Protein AF-A0A133NRJ2-F1 (afdb_monomer_lite)

Organism: Gardnerella vaginalis (NCBI:txid2702)

Structure (mmCIF, N/CA/C/O backbone):
data_AF-A0A133NRJ2-F1
#
_entry.id   AF-A0A133NRJ2-F1
#
loop_
_atom_site.group_PDB
_atom_site.id
_atom_site.type_symbol
_atom_site.label_atom_id
_atom_site.label_alt_id
_atom_site.label_comp_id
_atom_site.label_asym_id
_atom_site.label_entity_id
_atom_site.label_seq_id
_atom_site.pdbx_PDB_ins_code
_atom_site.Cartn_x
_atom_site.Cartn_y
_atom_site.Cartn_z
_atom_site.occupancy
_atom_site.B_iso_or_equiv
_atom_site.auth_seq_id
_atom_site.auth_comp_id
_atom_site.auth_asym_id
_atom_site.auth_atom_id
_atom_site.pdbx_PDB_model_num
ATOM 1 N N . MET A 1 1 ? -18.691 28.592 8.543 1.00 42.12 1 MET A N 1
ATOM 2 C CA . MET A 1 1 ? -19.671 27.524 8.810 1.00 42.12 1 MET A CA 1
ATOM 3 C C . MET A 1 1 ? -18.948 26.527 9.684 1.00 42.12 1 MET A C 1
ATOM 5 O O . MET A 1 1 ? -17.888 26.060 9.282 1.00 42.12 1 MET A O 1
ATOM 9 N N . ASP A 1 2 ? -19.406 26.418 10.924 1.00 45.56 2 ASP A N 1
ATOM 10 C CA . ASP A 1 2 ? -18.648 25.900 12.057 1.00 45.56 2 ASP A CA 1
ATOM 11 C C . ASP A 1 2 ? -18.460 24.384 11.969 1.00 45.56 2 ASP A C 1
ATOM 13 O O . ASP A 1 2 ? -19.405 23.623 11.788 1.00 45.56 2 ASP A O 1
ATOM 17 N N . MET A 1 3 ? -17.217 23.945 12.106 1.00 44.88 3 MET A N 1
ATOM 18 C CA . MET A 1 3 ? -16.786 22.544 12.024 1.00 44.88 3 MET A CA 1
ATOM 19 C C . MET A 1 3 ? -16.996 21.779 13.344 1.00 44.88 3 MET A C 1
ATOM 21 O O . MET A 1 3 ? -16.521 20.656 13.497 1.00 44.88 3 MET A O 1
ATOM 25 N N . TYR A 1 4 ? -17.745 22.385 14.271 1.00 52.59 4 TYR A N 1
ATOM 26 C CA . TYR A 1 4 ? -18.046 21.878 15.608 1.00 52.59 4 TYR A CA 1
ATOM 27 C C . TYR A 1 4 ? -19.518 21.485 15.830 1.00 52.59 4 TYR A C 1
ATOM 29 O O . TYR A 1 4 ? -19.834 20.990 16.905 1.00 52.59 4 TYR A O 1
ATOM 37 N N . GLU A 1 5 ? -20.416 21.631 14.846 1.00 50.62 5 GLU A N 1
ATOM 38 C CA . GLU A 1 5 ? -21.831 21.236 15.020 1.00 50.62 5 GLU A CA 1
ATOM 39 C C . GLU A 1 5 ? -22.132 19.748 14.754 1.00 50.62 5 GLU A C 1
ATOM 41 O O . GLU A 1 5 ? -23.202 19.265 15.104 1.00 50.62 5 GLU A O 1
ATOM 46 N N . ASN A 1 6 ? -21.195 18.973 14.202 1.00 53.06 6 ASN A N 1
ATOM 47 C CA . ASN A 1 6 ? -21.459 17.580 13.797 1.00 53.06 6 ASN A CA 1
ATOM 48 C C . ASN A 1 6 ? -21.194 16.522 14.887 1.00 53.06 6 ASN A C 1
ATOM 50 O O . ASN A 1 6 ? -21.070 15.340 14.572 1.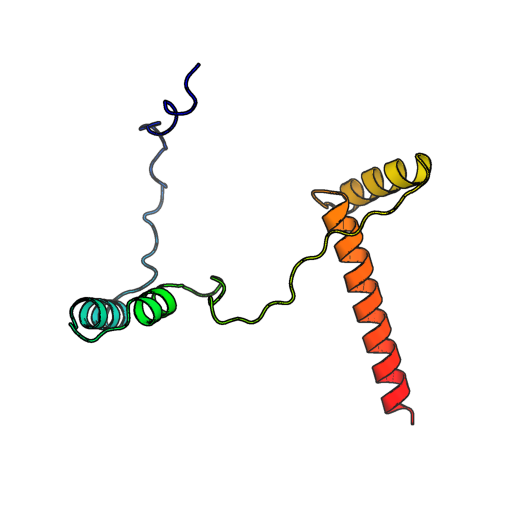00 53.06 6 ASN A O 1
ATOM 54 N N . LEU A 1 7 ? -21.055 16.912 16.157 1.00 55.44 7 LEU A N 1
ATOM 55 C CA . LEU A 1 7 ? -20.731 15.973 17.244 1.00 55.44 7 LEU A CA 1
ATOM 56 C C . LEU A 1 7 ? -21.959 15.368 17.940 1.00 55.44 7 LEU A C 1
ATOM 58 O O . LEU A 1 7 ? -21.792 14.493 18.784 1.00 55.44 7 LEU A O 1
ATOM 62 N N . ALA A 1 8 ? -23.169 15.795 17.580 1.00 52.75 8 ALA A N 1
ATOM 63 C CA . ALA A 1 8 ? -24.409 15.314 18.183 1.00 52.75 8 ALA A CA 1
ATOM 64 C C . ALA A 1 8 ? -25.428 14.877 17.118 1.00 52.75 8 ALA A C 1
ATOM 66 O O . ALA A 1 8 ? -26.572 15.325 17.116 1.00 52.75 8 ALA A O 1
ATOM 67 N N . ASP A 1 9 ? -25.025 13.990 16.201 1.00 54.94 9 ASP A N 1
ATOM 68 C CA . ASP A 1 9 ? -26.019 13.168 15.504 1.00 54.94 9 ASP A CA 1
ATOM 69 C C . ASP A 1 9 ? -26.565 12.139 16.509 1.00 54.94 9 ASP A C 1
ATOM 71 O O . ASP A 1 9 ? -26.047 11.034 16.659 1.00 54.94 9 ASP A O 1
ATOM 75 N N . GLU A 1 10 ? -27.579 12.546 17.277 1.00 57.09 10 GLU A N 1
ATOM 76 C CA . GLU A 1 10 ? -28.252 11.713 18.283 1.00 57.09 10 GLU A CA 1
ATOM 77 C C . GLU A 1 10 ? -29.082 10.566 17.666 1.00 57.09 10 GLU A C 1
ATOM 79 O O . GLU A 1 10 ? -29.716 9.806 18.395 1.00 57.09 10 GLU A O 1
ATOM 84 N N . ASN A 1 11 ? -29.074 10.395 16.336 1.00 57.88 11 ASN A N 1
ATOM 85 C CA . ASN A 1 11 ? -29.843 9.371 15.620 1.00 57.88 11 ASN A CA 1
ATOM 86 C C . ASN A 1 11 ? -28.983 8.278 14.968 1.00 57.88 11 ASN A C 1
ATOM 88 O O . ASN A 1 11 ? -29.419 7.618 14.019 1.00 57.88 11 ASN A O 1
ATOM 92 N N . VAL A 1 12 ? -27.784 8.004 15.491 1.00 57.62 12 VAL A N 1
ATOM 93 C CA . VAL A 1 12 ? -27.101 6.754 15.139 1.00 57.62 12 VAL A CA 1
ATOM 94 C C . VAL A 1 12 ? -27.904 5.598 15.735 1.00 57.62 12 VAL A C 1
ATOM 96 O O . VAL A 1 12 ? -27.976 5.438 16.953 1.00 57.62 12 VAL A O 1
ATOM 99 N N . SER A 1 13 ? -28.538 4.800 14.870 1.00 62.62 13 SER A N 1
ATOM 100 C CA . SER A 1 13 ? -29.264 3.594 15.275 1.00 62.62 13 SER A CA 1
ATOM 101 C C . SER A 1 13 ? -28.369 2.749 16.181 1.00 62.62 13 SER A C 1
ATOM 103 O O . SER A 1 13 ? -27.261 2.374 15.785 1.00 62.62 13 SER A O 1
ATOM 105 N N . ALA A 1 14 ? -28.831 2.495 17.411 1.00 63.00 14 ALA A N 1
ATOM 106 C CA . ALA A 1 14 ? -28.110 1.640 18.337 1.00 63.00 14 ALA A CA 1
ATOM 107 C C . ALA A 1 14 ? -27.822 0.301 17.637 1.00 63.00 14 ALA A C 1
ATOM 109 O O . ALA A 1 14 ? -28.708 -0.230 16.958 1.00 63.00 14 ALA A O 1
ATOM 110 N N . PRO A 1 15 ? -26.599 -0.241 17.751 1.00 60.62 15 PRO A N 1
ATOM 111 C CA . PRO A 1 15 ? -26.281 -1.512 17.125 1.00 60.62 15 PRO A CA 1
ATOM 112 C C . PRO A 1 15 ? -27.318 -2.561 17.545 1.00 60.62 15 PRO A C 1
ATOM 114 O O . PRO A 1 15 ? -27.604 -2.725 18.728 1.00 60.62 15 PRO A O 1
ATOM 117 N N . ASN A 1 16 ? -27.889 -3.258 16.554 1.00 73.50 16 ASN A N 1
ATOM 118 C CA . ASN A 1 16 ? -28.968 -4.241 16.747 1.00 73.50 16 ASN A CA 1
ATOM 119 C C . ASN A 1 16 ? -28.595 -5.351 17.746 1.00 73.50 16 ASN A C 1
ATOM 121 O O . ASN A 1 16 ? -29.470 -5.972 18.343 1.00 73.50 16 ASN A O 1
ATOM 125 N N . ASN A 1 17 ? -27.291 -5.578 17.930 1.00 69.00 17 ASN A N 1
ATOM 126 C CA . ASN A 1 17 ? -26.756 -6.454 18.956 1.00 69.00 17 ASN A CA 1
ATOM 127 C C . ASN A 1 17 ? -26.020 -5.618 20.009 1.00 69.00 17 ASN A C 1
ATOM 129 O O . ASN A 1 17 ? -25.207 -4.763 19.637 1.00 69.00 17 ASN A O 1
ATOM 133 N N . PRO A 1 18 ? -26.235 -5.890 21.309 1.00 68.81 18 PRO A N 1
ATOM 134 C CA . PRO A 1 18 ? -25.449 -5.257 22.353 1.00 68.81 18 PRO A CA 1
ATOM 135 C C . PRO A 1 18 ? -23.959 -5.573 22.146 1.00 68.81 18 PRO A C 1
ATOM 137 O O . PRO A 1 18 ? -23.620 -6.679 21.704 1.00 68.81 18 PRO A O 1
ATOM 140 N N . PRO A 1 19 ? -23.054 -4.627 22.451 1.00 62.56 19 PRO A N 1
ATOM 141 C CA . PRO A 1 19 ? -21.625 -4.887 22.390 1.00 62.56 19 PRO A CA 1
ATOM 142 C C . PRO A 1 19 ? -21.287 -6.073 23.296 1.00 62.56 19 PRO A C 1
ATOM 144 O O . PRO A 1 19 ? -21.657 -6.104 24.471 1.00 62.56 19 PRO A O 1
ATOM 147 N N . VAL A 1 20 ? -20.590 -7.065 22.741 1.00 68.88 20 VAL A N 1
ATOM 148 C CA . VAL A 1 20 ? -20.100 -8.203 23.521 1.00 68.88 20 VAL A CA 1
ATOM 149 C C . VAL A 1 20 ? -19.030 -7.682 24.475 1.00 68.88 20 VAL A C 1
ATOM 151 O O . VAL A 1 20 ? -18.051 -7.073 24.040 1.00 68.88 20 VAL A O 1
ATOM 154 N N . ALA A 1 21 ? -19.230 -7.897 25.776 1.00 68.06 21 ALA A N 1
ATOM 155 C CA . ALA A 1 21 ? -18.266 -7.494 26.789 1.00 68.06 21 ALA A CA 1
ATOM 156 C C . ALA A 1 21 ? -16.911 -8.165 26.514 1.00 68.06 21 ALA A C 1
ATOM 158 O O . ALA A 1 21 ? -16.826 -9.389 26.427 1.00 68.06 21 ALA A O 1
ATOM 159 N N . GLN A 1 22 ? -15.857 -7.358 26.381 1.00 67.62 22 GLN A N 1
ATOM 160 C CA . GLN A 1 22 ? -14.495 -7.858 26.158 1.00 67.62 22 GLN A CA 1
ATOM 161 C C . GLN A 1 22 ? -13.934 -8.582 27.389 1.00 67.62 22 GLN A C 1
ATOM 163 O O . GLN A 1 22 ? -13.097 -9.466 27.249 1.00 67.62 22 GLN A O 1
ATOM 168 N N . PHE A 1 23 ? -14.428 -8.235 28.581 1.00 70.19 23 PHE A N 1
ATOM 169 C CA . PHE A 1 23 ? -14.017 -8.809 29.858 1.00 70.19 23 PHE A CA 1
ATOM 170 C C . PHE A 1 23 ? -15.261 -9.160 30.677 1.00 70.19 23 PHE A C 1
ATOM 172 O O . PHE A 1 23 ? -16.220 -8.388 30.720 1.00 70.19 23 PHE A O 1
ATOM 179 N N . SER A 1 24 ? -15.266 -10.321 31.333 1.00 78.56 24 SER A N 1
ATOM 180 C CA . SER A 1 24 ? -16.365 -10.738 32.210 1.00 78.56 24 SER A CA 1
ATOM 181 C C . SER A 1 24 ? -15.857 -11.588 33.376 1.00 78.56 24 SER A C 1
ATOM 183 O O . SER A 1 24 ? -14.757 -12.137 33.331 1.00 78.56 24 SER A O 1
ATOM 185 N N . GLY A 1 25 ? -16.646 -11.679 34.450 1.00 82.69 25 GLY A N 1
ATOM 186 C CA . GLY A 1 25 ? -16.327 -12.522 35.603 1.00 82.69 25 GLY A CA 1
ATOM 187 C C . GLY A 1 25 ? -15.016 -12.131 36.294 1.00 82.69 25 GLY A C 1
ATOM 188 O O . GLY A 1 25 ? -14.847 -10.989 36.722 1.00 82.69 25 GLY A O 1
ATOM 189 N N . LYS A 1 26 ? -14.095 -13.095 36.423 1.00 77.44 26 LYS A N 1
ATOM 190 C CA . LYS A 1 26 ? -12.823 -12.910 37.140 1.00 77.44 26 LYS A CA 1
ATOM 191 C C . LYS A 1 26 ? -11.939 -11.845 36.487 1.00 77.44 26 LYS A C 1
ATOM 193 O O . LYS A 1 26 ? -11.398 -11.011 37.206 1.00 77.44 26 LYS A O 1
ATOM 198 N N . ASP A 1 27 ? -11.876 -11.803 35.160 1.00 69.88 27 ASP A N 1
ATOM 199 C CA . ASP A 1 27 ? -11.036 -10.841 34.434 1.00 69.88 27 ASP A CA 1
ATOM 200 C C . ASP A 1 27 ? -11.500 -9.399 34.677 1.00 69.88 27 ASP A C 1
ATOM 202 O O . ASP A 1 27 ? -10.694 -8.518 34.970 1.00 69.88 27 ASP A O 1
ATOM 206 N N . ALA A 1 28 ? -12.819 -9.177 34.674 1.00 77.06 28 ALA A N 1
ATOM 207 C CA . ALA A 1 28 ? -13.398 -7.879 35.010 1.00 77.06 28 ALA A CA 1
ATOM 208 C C . ALA A 1 28 ? -13.132 -7.490 36.476 1.00 77.06 28 ALA A C 1
ATOM 210 O O . ALA A 1 28 ? -12.847 -6.328 36.761 1.00 77.06 28 ALA A O 1
ATOM 211 N N . SER A 1 29 ? -13.185 -8.453 37.406 1.00 76.00 29 SER A N 1
ATOM 212 C CA . SER A 1 29 ? -12.903 -8.191 38.823 1.00 76.00 29 SER A CA 1
ATOM 213 C C . SER A 1 29 ? -11.445 -7.804 39.080 1.00 76.00 29 SER A C 1
ATOM 215 O O . SER A 1 29 ? -11.197 -6.895 39.868 1.00 76.00 29 SER A O 1
ATOM 217 N N . VAL A 1 30 ? -10.495 -8.428 38.374 1.00 74.56 30 VAL A N 1
ATOM 218 C CA . VAL A 1 30 ? -9.065 -8.103 38.472 1.00 74.56 30 VAL A CA 1
ATOM 219 C C . VAL A 1 30 ? -8.812 -6.693 37.952 1.00 74.56 30 VAL A C 1
ATOM 221 O O . VAL A 1 30 ? -8.225 -5.897 38.671 1.00 74.56 30 VAL A O 1
ATOM 224 N N . ILE A 1 31 ? -9.340 -6.345 36.773 1.00 73.75 31 ILE A N 1
ATOM 225 C CA . ILE A 1 31 ? -9.230 -4.989 36.209 1.00 73.75 31 ILE A CA 1
ATOM 226 C C . ILE A 1 31 ? -9.808 -3.941 37.170 1.00 73.75 31 ILE A C 1
ATOM 228 O O . ILE A 1 31 ? -9.182 -2.911 37.410 1.00 73.75 31 ILE A O 1
ATOM 232 N N . MET A 1 32 ? -10.987 -4.204 37.743 1.00 74.94 32 MET A N 1
ATOM 233 C CA . MET A 1 32 ? -11.632 -3.285 38.684 1.00 74.94 32 MET A CA 1
ATOM 234 C C . MET A 1 32 ? -10.813 -3.116 39.966 1.00 74.94 32 MET A C 1
ATOM 236 O O . MET A 1 32 ? -10.700 -2.013 40.492 1.00 74.94 32 MET A O 1
ATOM 240 N N . GLN A 1 33 ? -10.209 -4.196 40.458 1.00 77.00 33 GLN A N 1
ATOM 241 C CA . GLN A 1 33 ? -9.341 -4.148 41.626 1.00 77.00 33 GLN A CA 1
ATOM 242 C C . GLN A 1 33 ? -8.050 -3.375 41.335 1.00 77.00 33 GLN A C 1
ATOM 244 O O . GLN A 1 33 ? -7.638 -2.568 42.159 1.00 77.00 33 GLN A O 1
ATOM 249 N N . THR A 1 34 ? -7.443 -3.553 40.158 1.00 72.00 34 THR A N 1
ATOM 250 C CA . THR A 1 34 ? -6.270 -2.770 39.741 1.00 72.00 34 THR A CA 1
ATOM 251 C C . THR A 1 34 ? -6.608 -1.285 39.569 1.00 72.00 34 THR A C 1
ATOM 253 O O . THR A 1 34 ? -5.807 -0.439 39.936 1.00 72.00 34 THR A O 1
ATOM 256 N N . LEU A 1 35 ? -7.811 -0.941 39.095 1.00 73.31 35 LEU A N 1
ATOM 257 C CA . LEU A 1 35 ? -8.282 0.451 39.012 1.00 73.31 35 LEU A CA 1
ATOM 258 C C . LEU A 1 35 ? -8.480 1.122 40.379 1.00 73.31 35 LEU A C 1
ATOM 260 O O . LEU A 1 35 ? -8.362 2.340 40.476 1.00 73.31 35 LEU A O 1
ATOM 264 N N . LEU A 1 36 ? -8.818 0.348 41.411 1.00 78.62 36 LEU A N 1
ATOM 265 C CA . LEU A 1 36 ? -9.081 0.849 42.766 1.00 78.62 36 LEU A CA 1
ATOM 266 C C . LEU A 1 36 ? -7.829 0.894 43.654 1.00 78.62 36 LEU A C 1
ATOM 268 O O . LEU A 1 36 ? -7.884 1.436 44.755 1.00 78.62 36 LEU A O 1
ATOM 272 N N . SER A 1 37 ? -6.719 0.318 43.202 1.00 76.88 37 SER A N 1
ATOM 273 C CA . SER A 1 37 ? -5.459 0.280 43.940 1.00 76.88 37 SER A CA 1
ATOM 274 C C . SER A 1 37 ? -4.688 1.595 43.782 1.00 76.88 37 SER A C 1
ATOM 276 O O . SER A 1 37 ? -4.343 1.981 42.667 1.00 76.88 37 SER A O 1
ATOM 278 N N . GLU A 1 38 ? -4.359 2.247 44.900 1.00 69.25 38 GLU A N 1
ATOM 279 C CA . GLU A 1 38 ? -3.674 3.556 44.936 1.00 69.25 38 GLU A CA 1
ATOM 280 C C . GLU A 1 38 ? -2.257 3.536 44.324 1.00 69.25 38 GLU A C 1
ATOM 282 O O . GLU A 1 38 ? -1.788 4.562 43.836 1.00 69.25 38 GLU A O 1
ATOM 287 N N . ASP A 1 39 ? -1.615 2.363 44.270 1.00 70.88 39 ASP A N 1
ATOM 288 C CA . ASP A 1 39 ? -0.257 2.167 43.732 1.00 70.88 39 ASP A CA 1
ATOM 289 C C . ASP A 1 39 ? -0.219 1.690 42.266 1.00 70.88 39 ASP A C 1
ATOM 291 O O . ASP A 1 39 ? 0.844 1.347 41.744 1.00 70.88 39 ASP A O 1
ATOM 295 N N . SER A 1 40 ? -1.364 1.590 41.586 1.00 64.50 40 SER A N 1
ATOM 296 C CA . SER A 1 40 ? -1.398 0.995 40.245 1.00 64.50 40 SER A CA 1
ATOM 297 C C . SER A 1 40 ? -0.994 1.973 39.144 1.00 64.50 40 SER A C 1
ATOM 299 O O . SER A 1 40 ? -1.571 3.049 38.988 1.00 64.50 40 SER A O 1
ATOM 301 N N . ASP A 1 41 ? -0.020 1.566 38.326 1.00 71.56 41 ASP A N 1
ATOM 302 C CA . ASP A 1 41 ? 0.384 2.302 37.129 1.00 71.56 41 ASP A CA 1
ATOM 303 C C . ASP A 1 41 ? -0.742 2.236 36.090 1.00 71.56 41 ASP A C 1
ATOM 305 O O . ASP A 1 41 ? -1.046 1.180 35.524 1.00 71.56 41 ASP A O 1
ATOM 309 N N . ALA A 1 42 ? -1.347 3.392 35.808 1.00 67.50 42 ALA A N 1
ATOM 310 C CA . ALA A 1 42 ? -2.390 3.544 34.799 1.00 67.50 42 ALA A CA 1
ATOM 311 C C . ALA A 1 42 ? -1.988 2.918 33.449 1.00 67.50 42 ALA A C 1
ATOM 313 O O . ALA A 1 42 ? -2.830 2.374 32.735 1.00 67.50 42 ALA A O 1
ATOM 314 N N . THR A 1 43 ? -0.697 2.931 33.115 1.00 64.31 43 THR A N 1
ATOM 315 C CA . THR A 1 43 ? -0.150 2.351 31.883 1.00 64.31 43 THR A CA 1
ATOM 316 C C . THR A 1 43 ? -0.359 0.837 31.804 1.00 64.31 43 THR A C 1
ATOM 318 O O . THR A 1 43 ? -0.664 0.313 30.731 1.00 64.31 43 THR A O 1
ATOM 321 N N . GLU A 1 44 ? -0.230 0.123 32.922 1.00 65.19 44 GLU A N 1
ATOM 322 C CA . GLU A 1 44 ? -0.415 -1.332 32.981 1.00 65.19 44 GLU A CA 1
ATOM 323 C C . GLU A 1 44 ? -1.895 -1.719 32.901 1.00 65.19 44 GLU A C 1
ATOM 325 O O . GLU A 1 44 ? -2.251 -2.685 32.222 1.00 65.19 44 GLU A O 1
ATOM 330 N N . ILE A 1 45 ? -2.771 -0.905 33.495 1.00 68.88 45 ILE A N 1
ATOM 331 C CA . ILE A 1 45 ? -4.229 -1.065 33.416 1.00 68.88 45 ILE A CA 1
ATOM 332 C C . ILE A 1 45 ? -4.719 -0.858 31.979 1.00 68.88 45 ILE A C 1
ATOM 334 O O . ILE A 1 45 ? -5.513 -1.639 31.456 1.00 68.88 45 ILE A O 1
ATOM 338 N N . PHE A 1 46 ? -4.221 0.170 31.289 1.00 66.38 46 PHE A N 1
ATOM 339 C CA . PHE A 1 46 ? -4.573 0.383 29.886 1.00 66.38 46 PHE A CA 1
ATOM 340 C C . PHE A 1 46 ? -4.029 -0.719 28.978 1.00 66.38 46 PHE A C 1
ATOM 342 O O . PHE A 1 46 ? -4.683 -1.060 27.991 1.00 66.38 46 PHE A O 1
ATOM 349 N N . ALA A 1 47 ? -2.865 -1.290 29.290 1.00 64.12 47 ALA A N 1
ATOM 350 C CA . ALA A 1 47 ? -2.305 -2.403 28.533 1.00 64.12 47 ALA A CA 1
ATOM 351 C C . ALA A 1 47 ? -3.134 -3.689 28.688 1.00 64.12 47 ALA A C 1
ATOM 353 O O . ALA A 1 47 ? -3.346 -4.377 27.694 1.00 64.12 47 ALA A O 1
ATOM 354 N N . SER A 1 48 ? -3.652 -3.990 29.885 1.00 64.00 48 SER A N 1
ATOM 355 C CA . SER A 1 48 ? -4.513 -5.162 30.117 1.00 64.00 48 SER A CA 1
ATOM 356 C C . SER A 1 48 ? -5.914 -5.010 29.509 1.00 64.00 48 SER A C 1
ATOM 358 O O . SER A 1 48 ? -6.475 -5.977 29.000 1.00 64.00 48 SER A O 1
ATOM 360 N N . LEU A 1 49 ? -6.446 -3.784 29.480 1.00 65.62 49 LEU A N 1
ATOM 361 C CA . LEU A 1 49 ? -7.705 -3.430 28.808 1.00 65.62 49 LEU A CA 1
ATOM 362 C C . LEU A 1 49 ? -7.602 -3.397 27.279 1.00 65.62 49 LEU A C 1
ATOM 364 O O . LEU A 1 49 ? -8.606 -3.455 26.567 1.00 65.62 49 LEU A O 1
ATOM 368 N N . SER A 1 50 ? -6.390 -3.252 26.758 1.00 61.44 50 SER A N 1
ATOM 369 C CA . SER A 1 50 ? -6.131 -3.212 25.329 1.00 61.44 50 SER A CA 1
ATOM 370 C C . SER A 1 50 ? -6.187 -4.633 24.778 1.00 61.44 50 SER A C 1
ATOM 372 O O . SER A 1 50 ? -5.192 -5.348 24.777 1.00 61.44 50 SER A O 1
ATOM 374 N N . GLY A 1 51 ? -7.373 -5.052 24.330 1.00 58.16 51 GLY A N 1
ATOM 375 C CA . GLY A 1 51 ? -7.591 -6.363 23.720 1.00 58.16 51 GLY A CA 1
ATOM 376 C C . GLY A 1 51 ? -6.623 -6.691 22.566 1.00 58.16 51 GLY A C 1
ATOM 377 O O . GLY A 1 51 ? -5.889 -5.821 22.078 1.00 58.16 51 GLY A O 1
ATOM 378 N N . PRO A 1 52 ? -6.621 -7.950 22.091 1.00 51.16 52 PRO A N 1
ATOM 379 C CA . PRO A 1 52 ? -5.715 -8.400 21.040 1.00 51.16 52 PRO A CA 1
ATOM 380 C C . PRO A 1 52 ? -5.837 -7.503 19.802 1.00 51.16 52 PRO A C 1
ATOM 382 O O . PRO A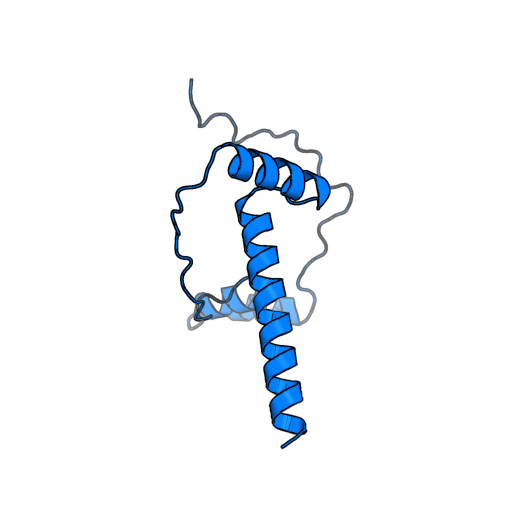 1 52 ? -6.895 -7.411 19.183 1.00 51.16 52 PRO A O 1
ATOM 385 N N . GLY A 1 53 ? -4.742 -6.821 19.459 1.00 56.28 53 GLY A N 1
ATOM 386 C CA . GLY A 1 53 ? -4.646 -5.974 18.268 1.00 56.28 53 GLY A CA 1
ATOM 387 C C . GLY A 1 53 ? -4.349 -4.497 18.523 1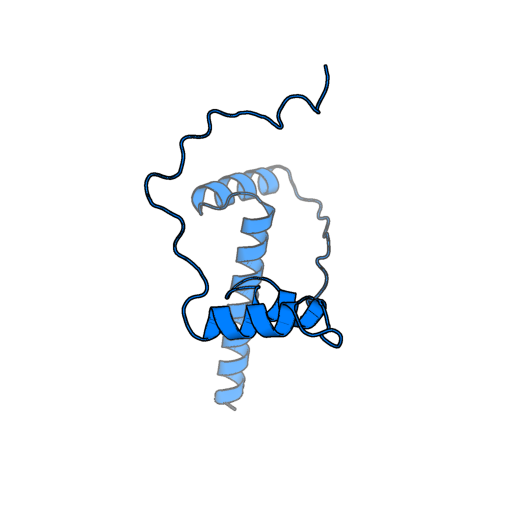.00 56.28 53 GLY A C 1
ATOM 388 O O . GLY A 1 53 ? -3.998 -3.803 17.566 1.00 56.28 53 GLY A O 1
ATOM 389 N N . ARG A 1 54 ? -4.415 -3.990 19.764 1.00 59.16 54 ARG A N 1
ATOM 390 C CA . ARG A 1 54 ? -3.927 -2.628 20.031 1.00 59.16 54 ARG A CA 1
ATOM 391 C C . ARG A 1 54 ? -2.400 -2.654 20.209 1.00 59.16 54 ARG A C 1
ATOM 393 O O . ARG A 1 54 ? -1.905 -3.396 21.053 1.00 59.16 54 ARG A O 1
ATOM 400 N N . PRO A 1 55 ? -1.649 -1.859 19.431 1.00 61.09 55 PRO A N 1
ATOM 401 C CA . PRO A 1 55 ? -0.205 -1.719 19.591 1.00 61.09 55 PRO A CA 1
ATOM 402 C C . PRO A 1 55 ? 0.176 -1.401 21.037 1.00 61.09 55 PRO A C 1
ATOM 404 O O . PRO A 1 55 ? -0.354 -0.444 21.606 1.00 61.09 55 PRO A O 1
ATOM 407 N N . ASN A 1 56 ? 1.109 -2.157 21.615 1.00 65.25 56 ASN A N 1
ATOM 408 C CA . ASN A 1 56 ? 1.692 -1.785 22.901 1.00 65.25 56 ASN A CA 1
ATOM 409 C C . ASN A 1 56 ? 2.549 -0.526 22.687 1.00 65.25 56 ASN A C 1
ATOM 411 O O . ASN A 1 56 ? 3.338 -0.480 21.744 1.00 65.25 56 ASN A O 1
ATOM 415 N N . SER A 1 57 ? 2.438 0.494 23.546 1.00 62.22 57 SER A N 1
ATOM 416 C CA . SER A 1 57 ? 3.266 1.707 23.414 1.00 62.22 57 SER A CA 1
ATOM 417 C C . SER A 1 57 ? 4.770 1.410 23.535 1.00 62.22 57 SER A C 1
ATOM 419 O O . SER A 1 57 ? 5.590 2.202 23.080 1.00 62.22 57 SER A O 1
ATOM 421 N N . LYS A 1 58 ? 5.130 0.266 24.135 1.00 64.19 58 LYS A N 1
ATOM 422 C CA . LYS A 1 58 ? 6.505 -0.238 24.276 1.00 64.19 58 LYS A CA 1
ATOM 423 C C . LYS A 1 58 ? 6.987 -1.048 23.061 1.00 64.19 58 LYS A C 1
ATOM 425 O O . LYS A 1 58 ? 8.152 -1.442 23.020 1.00 64.19 58 LYS A O 1
ATOM 430 N N . GLU A 1 59 ? 6.127 -1.317 22.078 1.00 67.62 59 GLU A N 1
ATOM 431 C CA . GLU A 1 59 ? 6.492 -2.032 20.853 1.00 67.62 59 GLU A CA 1
ATOM 432 C C . GLU A 1 59 ? 7.382 -1.129 19.982 1.00 67.62 59 GLU A C 1
ATOM 434 O O . GLU A 1 59 ? 6.916 -0.164 19.373 1.00 67.62 59 GLU A O 1
ATOM 439 N N . LYS A 1 60 ? 8.691 -1.415 19.947 1.00 69.94 60 LYS A N 1
ATOM 440 C CA . LYS A 1 60 ? 9.660 -0.684 19.117 1.00 69.94 60 LYS A CA 1
ATOM 441 C C . LYS A 1 60 ? 9.425 -1.005 17.645 1.00 69.94 60 LYS A C 1
ATOM 443 O O . LYS A 1 60 ? 10.010 -1.937 17.102 1.00 69.94 60 LYS A O 1
ATOM 448 N N . ARG A 1 61 ? 8.551 -0.233 17.010 1.00 73.44 61 ARG A N 1
ATOM 449 C CA . ARG A 1 61 ? 8.313 -0.305 15.570 1.00 73.44 61 ARG A CA 1
ATOM 450 C C . ARG A 1 61 ? 9.338 0.527 14.829 1.00 73.44 61 ARG A C 1
ATOM 452 O O . ARG A 1 61 ? 9.689 1.624 15.262 1.00 73.44 61 ARG A O 1
ATOM 459 N N . GLU A 1 62 ? 9.772 0.009 13.692 1.00 80.81 62 GLU A N 1
ATOM 460 C CA . GLU A 1 62 ? 10.515 0.810 12.731 1.00 80.81 62 GLU A CA 1
ATOM 461 C C . GLU A 1 62 ? 9.647 1.992 12.285 1.00 80.81 62 GLU A C 1
ATOM 463 O O . GLU A 1 62 ? 8.435 1.862 12.072 1.00 80.81 62 GLU A O 1
ATOM 468 N N . SER A 1 63 ? 10.252 3.176 12.210 1.00 81.25 63 SER A N 1
ATOM 469 C CA . SER A 1 63 ? 9.539 4.385 11.819 1.00 81.25 63 SER A CA 1
ATOM 470 C C . SER A 1 63 ? 9.175 4.328 10.337 1.00 81.25 63 SER A C 1
ATOM 472 O O . SER A 1 63 ? 9.956 3.911 9.485 1.00 81.25 63 SER A O 1
ATOM 474 N N . SER A 1 64 ? 7.966 4.779 10.004 1.00 84.81 64 SER A N 1
ATOM 475 C CA . SER A 1 64 ? 7.557 4.913 8.609 1.00 84.81 64 SER A CA 1
ATOM 476 C C . SER A 1 64 ? 8.316 6.059 7.937 1.00 84.81 64 SER A C 1
ATOM 478 O O . SER A 1 64 ? 8.270 7.189 8.429 1.00 84.81 64 SER A O 1
ATOM 480 N N . VAL A 1 65 ? 8.930 5.797 6.784 1.00 91.81 65 VAL A N 1
ATOM 481 C CA . VAL A 1 65 ? 9.625 6.804 5.968 1.00 91.81 65 VAL A CA 1
ATOM 482 C C . VAL A 1 65 ? 8.809 7.123 4.712 1.00 91.81 65 VAL A C 1
ATOM 484 O O . VAL A 1 65 ? 8.182 6.244 4.120 1.00 91.81 65 VAL A O 1
ATOM 487 N N . GLN A 1 66 ? 8.786 8.398 4.308 1.00 91.44 66 GLN A N 1
ATOM 488 C CA . GLN A 1 66 ? 8.170 8.828 3.051 1.00 91.44 66 GLN A CA 1
ATOM 489 C C . GLN A 1 66 ? 9.214 8.888 1.936 1.00 91.44 66 GLN A C 1
ATOM 491 O O . GLN A 1 66 ? 10.029 9.806 1.893 1.00 91.44 66 GLN A O 1
ATOM 496 N N . GLU A 1 67 ? 9.132 7.954 0.994 1.00 89.19 67 GLU A N 1
ATOM 497 C CA . GLU A 1 67 ? 9.991 7.930 -0.191 1.00 89.19 67 GLU A CA 1
ATOM 498 C C . GLU A 1 67 ? 9.335 8.653 -1.377 1.00 89.19 67 GLU A C 1
ATOM 500 O O . GLU A 1 67 ? 8.147 8.469 -1.662 1.00 89.19 67 GLU A O 1
ATOM 505 N N . ARG A 1 68 ? 10.102 9.486 -2.097 1.00 93.19 68 ARG A N 1
ATOM 506 C CA . ARG A 1 68 ? 9.612 10.271 -3.247 1.00 93.19 68 ARG A CA 1
ATOM 507 C C . ARG A 1 68 ? 10.354 9.890 -4.520 1.00 93.19 68 ARG A C 1
ATOM 509 O O . ARG A 1 68 ? 11.520 10.221 -4.693 1.00 93.19 68 ARG A O 1
ATOM 516 N N . PHE A 1 69 ? 9.636 9.290 -5.462 1.00 91.06 69 PHE A N 1
ATOM 517 C CA . PHE A 1 69 ? 10.160 8.937 -6.778 1.00 91.06 69 PHE A CA 1
ATOM 518 C C . PHE A 1 69 ? 9.540 9.803 -7.879 1.00 91.06 69 PHE A C 1
ATOM 520 O O . PHE A 1 69 ? 8.372 10.195 -7.817 1.00 91.06 69 PHE A O 1
ATOM 527 N N . ARG A 1 70 ? 10.319 10.082 -8.928 1.00 95.44 70 ARG A N 1
ATOM 528 C CA . ARG A 1 70 ? 9.799 10.643 -10.180 1.00 95.44 70 ARG A CA 1
ATOM 529 C C . ARG A 1 70 ? 9.605 9.510 -11.171 1.00 95.44 70 ARG A C 1
ATOM 531 O O . ARG A 1 70 ? 10.530 8.748 -11.418 1.00 95.44 70 ARG A O 1
ATOM 538 N N . VAL A 1 71 ? 8.413 9.422 -11.747 1.00 94.31 71 VAL A N 1
ATOM 539 C CA . VAL A 1 71 ? 8.079 8.412 -12.756 1.00 94.31 71 VAL A CA 1
ATOM 540 C C . VAL A 1 71 ? 7.435 9.059 -13.975 1.00 94.31 71 VAL A C 1
ATOM 542 O O . VAL A 1 71 ? 6.745 10.075 -13.836 1.00 94.31 71 VAL A O 1
ATOM 545 N N . PRO A 1 72 ? 7.603 8.462 -15.165 1.00 98.25 72 PRO A N 1
ATOM 546 C CA . PRO A 1 72 ? 6.823 8.830 -16.334 1.00 98.25 72 PRO A CA 1
ATOM 547 C C . PRO A 1 72 ? 5.314 8.761 -16.063 1.00 98.25 72 PRO A C 1
ATOM 549 O O . PRO A 1 72 ? 4.828 7.935 -15.282 1.00 98.25 72 PRO A O 1
ATOM 552 N N . LYS A 1 73 ? 4.543 9.598 -16.764 1.00 97.00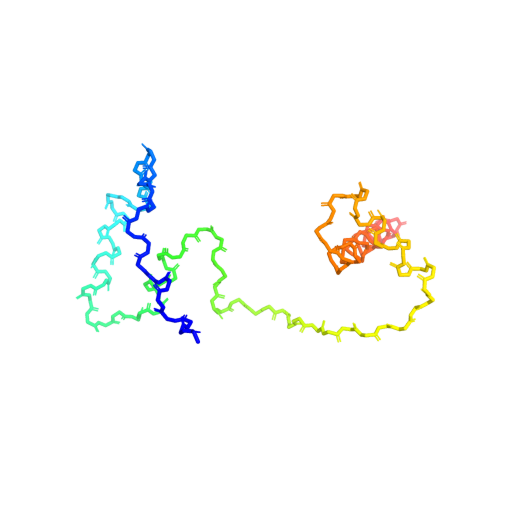 73 LYS A N 1
ATOM 553 C CA . LYS A 1 73 ? 3.079 9.637 -16.623 1.00 97.00 73 LYS A CA 1
ATOM 554 C C . LYS A 1 73 ? 2.435 8.283 -16.942 1.00 97.00 73 LYS A C 1
ATOM 556 O O . LYS A 1 73 ? 1.571 7.834 -16.192 1.00 97.00 73 LYS A O 1
ATOM 561 N N . SER A 1 74 ? 2.913 7.610 -17.989 1.00 97.88 74 SER A N 1
ATOM 562 C CA . SER A 1 74 ? 2.443 6.279 -18.395 1.00 97.88 74 SER A CA 1
ATOM 563 C C . SER A 1 74 ? 2.564 5.246 -17.271 1.00 97.88 74 SER A C 1
ATOM 565 O O . SER A 1 74 ? 1.652 4.449 -17.063 1.00 97.88 74 SER A O 1
ATOM 567 N N . TRP A 1 75 ? 3.645 5.302 -16.492 1.00 96.12 75 TRP A N 1
ATOM 568 C CA . TRP A 1 75 ? 3.861 4.417 -15.348 1.00 96.12 75 TRP A CA 1
ATOM 569 C C . TRP A 1 75 ? 2.923 4.750 -14.195 1.00 96.12 75 TRP A C 1
ATOM 571 O O . TRP A 1 75 ? 2.301 3.861 -13.623 1.00 96.12 75 TRP A O 1
ATOM 581 N N . SER A 1 76 ? 2.766 6.036 -13.876 1.00 95.06 76 SER A N 1
ATOM 582 C CA . SER A 1 76 ? 1.842 6.480 -12.827 1.00 95.06 76 SER A CA 1
ATOM 583 C C . SER A 1 76 ? 0.398 6.060 -13.118 1.00 95.06 76 SER A C 1
ATOM 585 O O . SER A 1 76 ? -0.332 5.654 -12.206 1.00 95.06 76 SER A O 1
ATOM 587 N N . GLU A 1 77 ? -0.020 6.129 -14.383 1.00 96.38 77 GLU A N 1
ATOM 588 C CA . GLU A 1 77 ? -1.318 5.633 -14.841 1.00 96.38 77 GLU A CA 1
ATOM 589 C C . GLU A 1 77 ? -1.413 4.111 -14.747 1.00 96.38 77 GLU A C 1
ATOM 591 O O . GLU A 1 77 ? -2.393 3.602 -14.202 1.00 96.38 77 GLU A O 1
ATOM 596 N N . TYR A 1 78 ? -0.390 3.390 -15.212 1.00 95.94 78 TYR A N 1
ATOM 597 C CA . TYR A 1 78 ? -0.330 1.934 -15.111 1.00 95.94 78 TYR A CA 1
ATOM 598 C C . TYR A 1 78 ? -0.467 1.459 -13.661 1.00 95.94 78 TYR A C 1
ATOM 600 O O . TYR A 1 78 ? -1.352 0.659 -13.373 1.00 95.94 78 TYR A O 1
ATOM 608 N N . ILE A 1 79 ? 0.313 2.024 -12.733 1.00 94.94 79 ILE A N 1
ATOM 609 C CA . ILE A 1 79 ? 0.250 1.722 -11.293 1.00 94.94 79 ILE A CA 1
ATOM 610 C C . ILE A 1 79 ? -1.166 1.947 -10.752 1.00 94.94 79 ILE A C 1
ATOM 612 O O . ILE A 1 79 ? -1.663 1.163 -9.952 1.00 94.94 79 ILE A O 1
ATOM 616 N N . SER A 1 80 ? -1.846 3.000 -11.213 1.00 95.31 80 SER A N 1
ATOM 617 C CA . SER A 1 80 ? -3.216 3.297 -10.776 1.00 95.31 80 SER A CA 1
ATOM 618 C C . SER A 1 80 ? -4.212 2.240 -11.249 1.00 95.31 80 SER A C 1
ATOM 620 O O . SER A 1 80 ? -5.118 1.870 -10.506 1.00 95.31 80 SER A O 1
ATOM 622 N N . ARG A 1 81 ? -4.066 1.761 -12.491 1.00 96.50 81 ARG A N 1
ATOM 623 C CA . ARG A 1 81 ? -4.913 0.695 -13.045 1.00 96.50 81 ARG A CA 1
ATOM 624 C C . ARG A 1 81 ? -4.607 -0.647 -12.385 1.00 96.50 81 ARG A C 1
ATOM 626 O O . ARG A 1 81 ? -5.540 -1.361 -12.041 1.00 96.50 81 ARG A O 1
ATOM 633 N N . ALA A 1 82 ? -3.330 -0.957 -12.168 1.00 95.81 82 ALA A N 1
ATOM 634 C CA . ALA A 1 82 ? -2.893 -2.184 -11.511 1.00 95.81 82 ALA A CA 1
ATOM 635 C C . ALA A 1 82 ? -3.384 -2.256 -10.058 1.00 95.81 82 ALA A C 1
ATOM 637 O O . ALA A 1 82 ? -3.953 -3.266 -9.667 1.00 95.81 82 ALA A O 1
ATOM 638 N N . ALA A 1 83 ? -3.293 -1.155 -9.303 1.00 96.62 83 ALA A N 1
ATOM 639 C CA . ALA A 1 83 ? -3.846 -1.079 -7.952 1.00 96.62 83 ALA A CA 1
ATOM 640 C C . ALA A 1 83 ? -5.350 -1.402 -7.927 1.00 96.62 83 ALA A C 1
ATOM 642 O O . ALA A 1 83 ? -5.785 -2.210 -7.115 1.00 96.62 83 ALA A O 1
ATOM 643 N N . LYS A 1 84 ? -6.136 -0.832 -8.853 1.00 96.19 84 LYS A N 1
ATOM 644 C CA . LYS A 1 84 ? -7.576 -1.126 -8.967 1.00 96.19 84 LYS A CA 1
ATOM 645 C C . LYS A 1 84 ? -7.852 -2.581 -9.342 1.00 96.19 84 LYS A C 1
ATOM 647 O O . LYS A 1 84 ? -8.746 -3.188 -8.766 1.00 96.19 84 LYS A O 1
ATOM 652 N N . ARG A 1 85 ? -7.099 -3.123 -10.305 1.00 96.12 85 ARG A N 1
ATOM 653 C CA . ARG A 1 85 ? -7.217 -4.522 -10.742 1.00 96.12 85 ARG A CA 1
ATOM 654 C C . ARG A 1 85 ? -6.973 -5.486 -9.583 1.00 96.12 85 ARG A C 1
ATOM 656 O O . ARG A 1 85 ? -7.693 -6.466 -9.454 1.00 96.12 85 ARG A O 1
ATOM 663 N N . ASP A 1 86 ? -6.003 -5.168 -8.736 1.00 94.12 86 ASP A N 1
ATOM 664 C CA . ASP A 1 86 ? -5.574 -6.026 -7.634 1.00 94.12 86 ASP A CA 1
ATOM 665 C C . ASP A 1 86 ? -6.335 -5.704 -6.323 1.00 94.12 86 ASP A C 1
ATOM 667 O O . ASP A 1 86 ? -5.939 -6.146 -5.247 1.00 94.12 86 ASP A O 1
ATOM 671 N N . GLY A 1 87 ? -7.426 -4.923 -6.396 1.00 94.19 87 GLY A N 1
ATOM 672 C CA . GLY A 1 87 ? -8.299 -4.599 -5.258 1.00 94.19 87 GLY A CA 1
ATOM 673 C C . GLY A 1 87 ? -7.673 -3.680 -4.203 1.00 94.19 87 GLY A C 1
ATOM 674 O O . GLY A 1 87 ? -8.183 -3.572 -3.089 1.00 94.19 87 GLY A O 1
ATOM 675 N N . MET A 1 88 ? -6.564 -3.014 -4.527 1.00 94.38 88 MET A N 1
ATOM 676 C CA . MET A 1 88 ? -5.828 -2.170 -3.592 1.00 94.38 88 MET A CA 1
ATOM 677 C C . MET A 1 88 ? -6.454 -0.773 -3.489 1.00 94.38 88 MET A C 1
ATOM 679 O O . MET A 1 88 ? -6.786 -0.161 -4.509 1.00 94.38 88 MET A O 1
ATOM 683 N N . PRO A 1 89 ? -6.541 -0.197 -2.276 1.00 91.06 89 PRO A N 1
ATOM 684 C CA . PRO A 1 89 ? -7.223 1.079 -2.062 1.00 91.06 89 PRO A CA 1
ATOM 685 C C . PRO A 1 89 ? -6.459 2.275 -2.644 1.00 91.06 89 PRO A C 1
ATOM 687 O O . PRO A 1 89 ? -7.060 3.290 -2.990 1.00 91.06 89 PRO A O 1
ATOM 690 N N . ASN A 1 90 ? -5.126 2.198 -2.740 1.00 93.81 90 ASN A N 1
ATOM 691 C CA . ASN A 1 90 ? -4.296 3.283 -3.259 1.00 93.81 90 ASN A CA 1
ATOM 692 C C . ASN A 1 90 ? -2.965 2.778 -3.843 1.00 93.81 90 ASN A C 1
ATOM 694 O O . ASN A 1 90 ? -2.586 1.616 -3.679 1.00 93.81 90 ASN A O 1
ATOM 698 N N . LYS A 1 91 ? -2.237 3.685 -4.513 1.00 93.25 91 LYS A N 1
ATOM 699 C CA . LYS A 1 91 ? -0.936 3.378 -5.132 1.00 93.25 91 LYS A CA 1
ATOM 700 C C . LYS A 1 91 ? 0.105 2.934 -4.105 1.00 93.25 91 LYS A C 1
ATOM 702 O O . LYS A 1 91 ? 0.869 2.024 -4.390 1.00 93.25 91 LYS A O 1
ATOM 707 N N . SER A 1 92 ? 0.132 3.552 -2.925 1.00 92.75 92 SER A N 1
ATOM 708 C CA . SER A 1 92 ? 1.123 3.243 -1.889 1.00 92.75 92 SER A CA 1
ATOM 709 C C . SER A 1 92 ? 0.971 1.818 -1.364 1.00 92.75 92 SER A C 1
ATOM 711 O O . SER A 1 92 ? 1.965 1.120 -1.224 1.00 92.75 92 SER A O 1
ATOM 713 N N . LYS A 1 93 ? -0.263 1.354 -1.138 1.00 94.44 93 LYS A N 1
ATOM 714 C CA . LYS A 1 93 ? -0.555 -0.023 -0.719 1.00 94.44 93 LYS A CA 1
ATOM 715 C C . LYS A 1 93 ? -0.200 -1.037 -1.792 1.00 94.44 93 LYS A C 1
ATOM 717 O O . LYS A 1 93 ? 0.354 -2.081 -1.472 1.00 94.44 93 LYS A O 1
ATOM 722 N N . TYR A 1 94 ? -0.453 -0.690 -3.048 1.00 95.31 94 TYR A N 1
ATOM 723 C CA . TYR A 1 94 ? -0.023 -1.504 -4.173 1.00 95.31 94 TYR A CA 1
ATOM 724 C C . TYR A 1 94 ? 1.508 -1.604 -4.278 1.00 95.31 94 TYR A C 1
ATOM 726 O O . TYR A 1 94 ? 2.050 -2.689 -4.428 1.00 95.31 94 TYR A O 1
ATOM 734 N N . LEU A 1 95 ? 2.237 -0.495 -4.141 1.00 93.69 95 LEU A N 1
ATOM 735 C CA . LEU A 1 95 ? 3.704 -0.529 -4.150 1.00 93.69 95 LEU A CA 1
ATOM 736 C C . LEU A 1 95 ? 4.265 -1.282 -2.936 1.00 93.69 95 LEU A C 1
ATOM 738 O O . LEU A 1 95 ? 5.197 -2.067 -3.079 1.00 93.69 95 LEU A O 1
ATOM 742 N N . GLN A 1 96 ? 3.663 -1.096 -1.759 1.00 93.19 96 GLN A N 1
ATOM 743 C CA . GLN A 1 96 ? 4.029 -1.820 -0.544 1.00 93.19 96 GLN A CA 1
ATOM 744 C C . GLN A 1 96 ? 3.887 -3.337 -0.730 1.00 93.19 96 GLN A C 1
ATOM 746 O O . GLN A 1 96 ? 4.771 -4.079 -0.309 1.00 93.19 96 GLN A O 1
ATOM 751 N N . SER A 1 97 ? 2.811 -3.812 -1.369 1.00 94.75 97 SER A N 1
ATOM 752 C CA . SER A 1 97 ? 2.614 -5.249 -1.589 1.00 94.75 97 SER A CA 1
ATOM 753 C C . SER A 1 97 ? 3.633 -5.841 -2.561 1.00 94.75 97 SER A C 1
ATOM 755 O O . SER A 1 97 ? 4.075 -6.969 -2.351 1.00 94.75 97 SER A O 1
ATOM 757 N N . LEU A 1 98 ? 4.053 -5.086 -3.582 1.00 94.25 98 LEU A N 1
ATOM 758 C CA . LEU A 1 98 ? 5.119 -5.514 -4.491 1.00 94.25 98 LEU A CA 1
ATOM 759 C C . LEU A 1 98 ? 6.454 -5.676 -3.756 1.00 94.25 98 LEU A C 1
ATOM 761 O O . LEU A 1 98 ? 7.100 -6.705 -3.919 1.00 94.25 98 LEU A O 1
ATOM 765 N N . ILE A 1 99 ? 6.827 -4.706 -2.916 1.00 93.75 99 ILE A N 1
ATOM 766 C CA . ILE A 1 99 ? 8.070 -4.755 -2.128 1.00 93.75 99 ILE A CA 1
ATOM 767 C C . ILE A 1 99 ? 8.045 -5.932 -1.149 1.00 93.75 99 ILE A C 1
ATOM 769 O O . ILE A 1 99 ? 9.017 -6.671 -1.047 1.00 93.75 99 ILE A O 1
ATOM 773 N N . LEU A 1 100 ? 6.926 -6.134 -0.449 1.00 92.81 100 LEU A N 1
ATOM 774 C CA . LEU A 1 100 ? 6.783 -7.250 0.489 1.00 92.81 100 LEU A CA 1
ATOM 775 C C . LEU A 1 100 ? 6.913 -8.601 -0.215 1.00 92.81 100 LEU A C 1
ATOM 777 O O . LEU A 1 100 ? 7.600 -9.485 0.287 1.00 92.81 100 LEU A O 1
ATOM 781 N N . ARG A 1 101 ? 6.278 -8.752 -1.381 1.00 92.12 101 ARG A N 1
ATOM 782 C CA . ARG A 1 101 ? 6.356 -9.985 -2.166 1.00 92.12 101 ARG A CA 1
ATOM 783 C C . ARG A 1 101 ? 7.774 -10.248 -2.665 1.00 92.12 101 ARG A C 1
ATOM 785 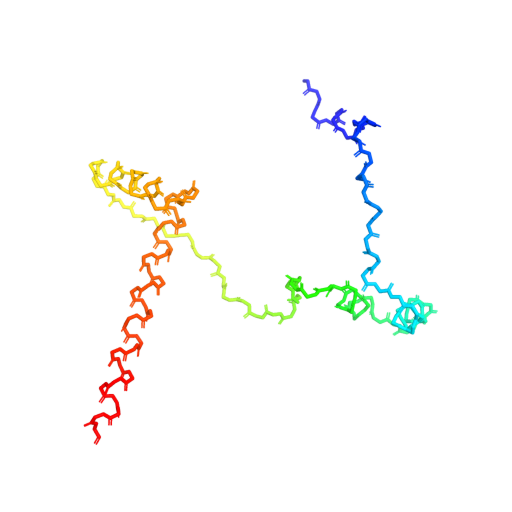O O . ARG A 1 101 ? 8.228 -11.385 -2.607 1.00 92.12 101 ARG A O 1
ATOM 792 N N . ASP A 1 102 ? 8.458 -9.214 -3.141 1.00 95.62 102 ASP A N 1
ATOM 793 C CA . ASP A 1 102 ? 9.848 -9.307 -3.591 1.00 95.62 102 ASP A CA 1
ATOM 794 C C . ASP A 1 102 ? 10.782 -9.716 -2.442 1.00 95.62 102 ASP A C 1
ATOM 796 O O . ASP A 1 102 ? 11.531 -10.683 -2.565 1.00 95.62 102 ASP A O 1
ATOM 800 N N . ALA A 1 103 ? 10.642 -9.076 -1.276 1.00 92.12 103 ALA A N 1
ATOM 801 C CA . ALA A 1 103 ? 11.403 -9.415 -0.075 1.00 92.12 103 ALA A CA 1
ATOM 802 C C . ALA A 1 103 ? 11.153 -10.859 0.395 1.00 92.12 103 ALA A C 1
ATOM 804 O O . ALA A 1 103 ? 12.092 -11.556 0.776 1.00 92.12 103 ALA A O 1
ATOM 805 N N . GLN A 1 104 ? 9.902 -11.331 0.346 1.00 91.19 104 GLN A N 1
ATOM 806 C CA . GLN A 1 104 ? 9.557 -12.720 0.662 1.00 91.19 104 GLN A CA 1
ATOM 807 C C . GLN A 1 104 ? 10.251 -13.700 -0.287 1.00 91.19 104 GLN A C 1
ATOM 809 O O . GLN A 1 104 ? 10.935 -14.608 0.181 1.00 91.19 104 GLN A O 1
ATOM 814 N N . MET A 1 105 ? 10.149 -13.475 -1.601 1.00 90.19 105 MET A N 1
ATOM 815 C CA . MET A 1 105 ? 10.792 -14.349 -2.585 1.00 90.19 105 MET A CA 1
ATOM 816 C C . MET A 1 105 ? 12.317 -14.343 -2.449 1.00 90.19 105 MET A C 1
ATOM 818 O O . MET A 1 105 ? 12.949 -15.389 -2.575 1.00 90.19 105 MET A O 1
ATOM 822 N N . HIS A 1 106 ? 12.919 -13.186 -2.167 1.00 89.25 106 HIS A N 1
ATOM 823 C CA . HIS A 1 106 ? 14.359 -13.090 -1.950 1.00 89.25 106 HIS A CA 1
ATOM 824 C C . HIS A 1 106 ? 14.803 -13.881 -0.712 1.00 89.25 106 HIS A C 1
ATOM 826 O O . HIS A 1 106 ? 15.773 -14.635 -0.773 1.00 89.25 106 HIS A O 1
ATOM 832 N N . ASN A 1 107 ? 14.061 -13.777 0.393 1.00 87.38 107 ASN A N 1
ATOM 833 C CA . ASN A 1 107 ? 14.348 -14.541 1.606 1.00 87.38 107 ASN A CA 1
ATOM 834 C C . ASN A 1 107 ? 14.248 -16.054 1.368 1.00 87.38 107 ASN A C 1
ATOM 836 O O . ASN A 1 107 ? 15.127 -16.795 1.805 1.00 87.38 107 ASN A O 1
ATOM 840 N N . GLU A 1 108 ? 13.219 -16.513 0.651 1.00 88.06 108 GLU A N 1
ATOM 841 C CA . GLU A 1 108 ? 13.056 -17.924 0.278 1.00 88.06 108 GLU A CA 1
ATOM 842 C C . GLU A 1 108 ? 14.232 -18.421 -0.574 1.00 88.06 108 GLU A C 1
AT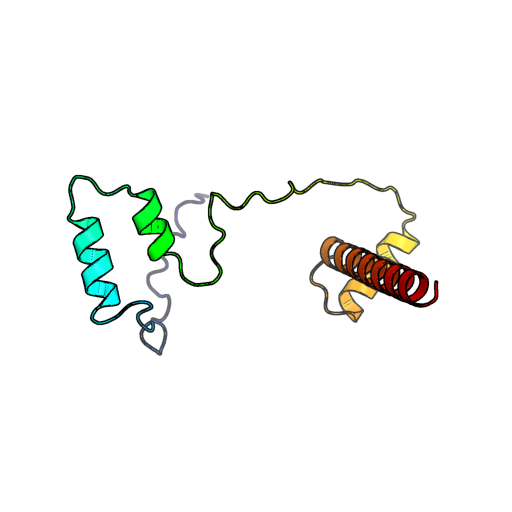OM 844 O O . GLU A 1 108 ? 14.786 -19.487 -0.309 1.00 88.06 108 GLU A O 1
ATOM 849 N N . GLN A 1 109 ? 14.671 -17.631 -1.558 1.00 82.06 109 GLN A N 1
ATOM 850 C CA . GLN A 1 109 ? 15.829 -17.967 -2.393 1.00 82.06 109 GLN A CA 1
ATOM 851 C C . GLN A 1 109 ? 17.117 -18.086 -1.574 1.00 82.06 109 GLN A C 1
ATOM 853 O O . GLN A 1 109 ? 17.855 -19.059 -1.737 1.00 82.06 109 GLN A O 1
ATOM 858 N N . CYS A 1 110 ? 17.374 -17.132 -0.678 1.00 84.38 110 CYS A N 1
ATOM 859 C CA . CYS A 1 110 ? 18.537 -17.161 0.207 1.00 84.38 110 CYS A CA 1
ATOM 860 C C . CYS A 1 110 ? 18.520 -18.389 1.130 1.00 84.38 110 CYS A C 1
ATOM 862 O O . CYS A 1 110 ? 19.550 -19.035 1.312 1.00 84.38 110 CYS A O 1
ATOM 864 N N . GLN A 1 111 ? 17.355 -18.753 1.673 1.00 78.56 111 GLN A N 1
ATOM 865 C CA . GLN A 1 111 ? 17.204 -19.951 2.503 1.00 78.56 111 GLN A CA 1
ATOM 866 C C . GLN A 1 111 ? 17.466 -21.237 1.713 1.00 78.56 111 GLN A C 1
ATOM 868 O O . GLN A 1 111 ? 18.208 -22.097 2.179 1.00 78.56 111 GLN A O 1
ATOM 873 N N . LEU A 1 112 ? 16.910 -21.361 0.504 1.00 80.88 112 LEU A N 1
ATOM 874 C CA . LEU A 1 112 ? 17.138 -22.524 -0.359 1.00 80.88 112 LEU A CA 1
ATOM 875 C C . LEU A 1 112 ? 18.617 -22.691 -0.724 1.00 80.88 112 LEU A C 1
ATOM 877 O O . LEU A 1 112 ? 19.128 -23.807 -0.713 1.00 80.88 112 LEU A O 1
ATOM 881 N N . GLN A 1 113 ? 19.318 -21.593 -1.011 1.00 74.31 113 GLN A N 1
ATOM 882 C CA . GLN A 1 113 ? 20.754 -21.630 -1.293 1.00 74.31 113 GLN A CA 1
ATOM 883 C C . GLN A 1 113 ? 21.579 -22.046 -0.071 1.00 74.31 113 GLN A C 1
ATOM 885 O O . GLN A 1 113 ? 22.530 -22.806 -0.225 1.00 74.31 113 GLN A O 1
ATOM 890 N N . ALA A 1 114 ? 21.202 -21.602 1.131 1.00 75.06 114 ALA A N 1
ATOM 891 C CA . ALA A 1 114 ? 21.892 -21.961 2.369 1.00 75.06 114 ALA A CA 1
ATOM 892 C C . ALA A 1 114 ? 21.713 -23.437 2.769 1.00 75.06 114 ALA A C 1
ATOM 894 O O . ALA A 1 114 ? 22.576 -23.988 3.437 1.00 75.06 114 ALA A O 1
ATOM 895 N N . VAL A 1 115 ? 20.608 -24.080 2.374 1.00 74.38 115 VAL A N 1
ATOM 896 C CA . VAL A 1 115 ? 20.336 -25.504 2.666 1.00 74.38 115 VAL A CA 1
ATOM 897 C C . VAL A 1 115 ? 21.041 -26.452 1.685 1.00 74.38 115 VAL A C 1
ATOM 899 O O . VAL A 1 115 ? 21.231 -27.626 1.991 1.00 74.38 115 VAL A O 1
ATOM 902 N N . LEU A 1 116 ? 21.414 -25.966 0.498 1.00 66.69 116 LEU A N 1
ATOM 903 C CA . LEU A 1 116 ? 22.095 -26.754 -0.538 1.00 66.69 116 LEU A CA 1
ATOM 904 C C . LEU A 1 116 ? 23.632 -26.712 -0.439 1.00 66.69 116 LEU A C 1
ATOM 906 O O . LEU A 1 116 ? 24.297 -27.354 -1.255 1.00 66.69 116 LEU A O 1
ATOM 910 N N . GLN A 1 117 ? 24.182 -25.960 0.519 1.00 52.69 117 GLN A N 1
ATOM 911 C CA . GLN A 1 117 ? 25.610 -25.925 0.862 1.00 52.69 117 GLN A CA 1
ATOM 912 C C . GLN A 1 117 ? 25.900 -26.815 2.070 1.00 52.69 117 GLN A C 1
ATOM 914 O O . GLN A 1 117 ? 26.978 -27.450 2.058 1.00 52.69 117 GLN A O 1
#

Foldseek 3Di:
DDPPPPPDPVPPPDPPDDDDDPDDDPLVVVLVVLVVDPPHDPLVSVVSVPPPPDDRPPPDDDDDDDDDDDDDPVVVVVLQVVCVVVVHPDSVRSVVVVVVVVVVVVVVVVVVVVVVD

Sequence (117 aa):
MDMYENLADENVSAPNNPPVAQFSGKDASVIMQTLLSEDSDATEIFASLSGPGRPNSKEKRESSVQERFRVPKSWSEYISRAAKRDGMPNKSKYLQSLILRDAQMHNEQCQLQAVLQ

pLDDT: mean 77.06, std 15.21, range [42.12, 98.25]

Radius of gyration: 24.14 Å; chains: 1; bounding box: 56×54×63 Å

Secondary structure (DSSP, 8-state):
--TTGGG--TT-PPPSSPPPPSS-THHHHHHHHHHH-TT--HHHHHHHHS-TTSPPTT--PPPP--------HHHHHHHHHHHHHTT-SSHHHHHHHHHHHHHHHHHHHHHHHHH--